Protein AF-A0A5J4QJ24-F1 (afdb_monomer_lite)

Organism: NCBI:txid433724

InterPro domains:
  IPR018247 EF-Hand 1, calcium-binding site [PS00018] (28-40)

Secondary structure (DSSP, 8-state):
----TTS--EE-TT--EE-HHHHHHHHTT-TTTEEEESSSEEEEE-TTS--EEEEEPTTS-EEEEE--EEEEESS-PPEEEEEETTEEEEEETTPEEEEEETTEEEEEEGGG--TT-EETTSPBB-

Radius of gyration: 16.29 Å; chains: 1; bounding box: 38×34×43 Å

Structure (mmCIF, N/CA/C/O backbone):
data_AF-A0A5J4QJ24-F1
#
_entry.id   AF-A0A5J4QJ24-F1
#
loop_
_atom_site.group_PDB
_atom_site.id
_atom_site.type_symbol
_atom_site.label_atom_id
_atom_site.label_alt_id
_atom_site.label_comp_id
_atom_site.label_asym_id
_atom_site.label_entity_id
_atom_site.label_seq_id
_atom_site.pdbx_PDB_ins_code
_atom_site.Cartn_x
_atom_site.Cartn_y
_atom_site.Cartn_z
_atom_site.occupancy
_atom_site.B_iso_or_equiv
_atom_site.auth_seq_id
_atom_site.auth_comp_id
_atom_site.auth_asym_id
_atom_site.auth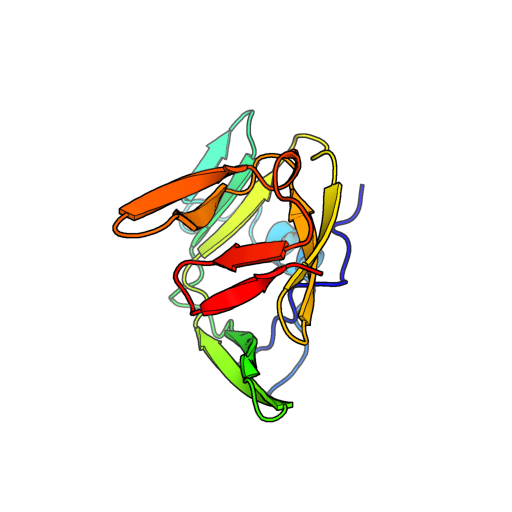_atom_id
_atom_site.pdbx_PDB_model_num
ATOM 1 N N . MET A 1 1 ? 14.678 13.971 -0.577 1.00 32.94 1 MET A N 1
ATOM 2 C CA . MET A 1 1 ? 14.289 13.495 0.770 1.00 32.94 1 MET A CA 1
ATOM 3 C C . MET A 1 1 ? 13.835 12.062 0.604 1.00 32.94 1 MET A C 1
ATOM 5 O O . MET A 1 1 ? 12.877 11.848 -0.123 1.00 32.94 1 MET A O 1
ATOM 9 N N . GLY A 1 2 ? 14.597 11.113 1.154 1.00 35.75 2 GLY A N 1
ATOM 10 C CA . GLY A 1 2 ? 14.390 9.683 0.926 1.00 35.75 2 GLY A CA 1
ATOM 11 C C . GLY A 1 2 ? 13.090 9.182 1.543 1.00 35.75 2 GLY A C 1
ATOM 12 O O . GLY A 1 2 ? 12.686 9.640 2.616 1.00 35.75 2 GLY A O 1
ATOM 13 N N . LEU A 1 3 ? 12.439 8.249 0.853 1.00 39.19 3 LEU A N 1
ATOM 14 C CA . LEU A 1 3 ? 11.372 7.443 1.431 1.00 39.19 3 LEU A CA 1
ATOM 15 C C . LEU A 1 3 ? 11.939 6.725 2.660 1.00 39.19 3 LEU A C 1
ATOM 17 O O . LEU A 1 3 ? 12.989 6.089 2.590 1.00 39.19 3 LEU A O 1
ATOM 21 N N . LEU A 1 4 ? 11.272 6.838 3.808 1.00 39.38 4 LEU A N 1
ATOM 22 C CA . LEU A 1 4 ? 11.646 6.040 4.972 1.00 39.38 4 LEU A CA 1
ATOM 23 C C . LEU A 1 4 ? 11.397 4.568 4.627 1.00 39.38 4 LEU A C 1
ATOM 25 O O . LEU A 1 4 ? 10.248 4.144 4.503 1.00 39.38 4 LEU A O 1
ATOM 29 N N . LYS A 1 5 ? 12.490 3.807 4.508 1.00 46.56 5 LYS A N 1
ATOM 30 C CA . LYS A 1 5 ? 12.569 2.366 4.205 1.00 46.56 5 LYS A CA 1
ATOM 31 C C . LYS A 1 5 ? 11.712 1.463 5.109 1.00 46.56 5 LYS A C 1
ATOM 33 O O . LYS A 1 5 ? 11.587 0.272 4.868 1.00 46.56 5 LYS A O 1
ATOM 38 N N . GLU A 1 6 ? 11.139 2.012 6.177 1.00 49.88 6 GLU A N 1
ATOM 39 C CA . GLU A 1 6 ? 10.678 1.248 7.333 1.00 49.88 6 GLU A CA 1
ATOM 40 C C . GLU A 1 6 ? 9.366 0.468 7.134 1.00 49.88 6 GLU A C 1
ATOM 42 O O . GLU A 1 6 ? 9.022 -0.303 8.021 1.00 49.88 6 GLU A O 1
ATOM 47 N N . ASN A 1 7 ? 8.619 0.620 6.026 1.00 56.34 7 ASN A N 1
ATOM 48 C CA . ASN A 1 7 ? 7.271 0.015 5.931 1.00 56.34 7 ASN A CA 1
ATOM 49 C C . ASN A 1 7 ? 6.892 -0.665 4.615 1.00 56.34 7 ASN A C 1
ATOM 51 O O . ASN A 1 7 ? 5.801 -1.233 4.540 1.00 56.34 7 ASN A O 1
ATOM 55 N N . LEU A 1 8 ? 7.747 -0.627 3.594 1.00 67.31 8 LEU A N 1
ATOM 56 C CA . LEU A 1 8 ? 7.468 -1.274 2.315 1.00 67.31 8 LEU A CA 1
ATOM 57 C C . LEU A 1 8 ? 8.684 -2.090 1.885 1.00 67.31 8 LEU A C 1
ATOM 59 O O . LEU A 1 8 ? 9.608 -1.566 1.275 1.00 67.31 8 LEU A O 1
ATOM 63 N N . PHE A 1 9 ? 8.660 -3.381 2.211 1.00 80.06 9 PHE A N 1
ATOM 64 C CA . PHE A 1 9 ? 9.612 -4.347 1.675 1.00 80.06 9 PHE A CA 1
ATOM 65 C C . PHE A 1 9 ? 9.087 -4.848 0.338 1.00 80.06 9 PHE A C 1
ATOM 67 O O . PHE A 1 9 ? 8.120 -5.616 0.302 1.00 80.06 9 PHE A O 1
ATOM 74 N N . LEU A 1 10 ? 9.701 -4.375 -0.744 1.00 88.88 10 LEU A N 1
ATOM 75 C CA . LEU A 1 10 ? 9.438 -4.864 -2.088 1.00 88.88 10 LEU A CA 1
ATOM 76 C C . LEU A 1 10 ? 10.451 -5.942 -2.442 1.00 88.88 10 LEU A C 1
ATOM 78 O O . LEU A 1 10 ? 11.642 -5.788 -2.183 1.00 88.88 10 LEU A O 1
ATOM 82 N N . ILE A 1 11 ? 9.970 -7.020 -3.045 1.00 92.31 11 ILE A N 1
ATOM 83 C CA . ILE A 1 11 ? 10.798 -8.099 -3.565 1.00 92.31 11 ILE A CA 1
ATOM 84 C C . ILE A 1 11 ? 10.398 -8.442 -4.994 1.00 92.31 11 ILE A C 1
ATOM 86 O O . ILE A 1 11 ? 9.249 -8.231 -5.400 1.00 92.31 11 ILE A O 1
ATOM 90 N N . ASN A 1 12 ? 11.334 -9.023 -5.737 1.00 93.00 12 ASN A N 1
ATOM 91 C CA . ASN A 1 12 ? 11.046 -9.643 -7.024 1.00 93.00 12 ASN A CA 1
ATOM 92 C C . ASN A 1 12 ? 10.668 -11.128 -6.899 1.00 93.00 12 ASN A C 1
ATOM 94 O O . ASN A 1 12 ? 10.630 -11.699 -5.807 1.00 93.00 12 ASN A O 1
ATOM 98 N N . SER A 1 13 ? 10.408 -11.782 -8.034 1.00 90.50 13 SER A N 1
ATOM 99 C CA . SER A 1 13 ? 10.096 -13.218 -8.104 1.00 90.50 13 SER A CA 1
ATOM 100 C C . SER A 1 13 ? 11.234 -14.135 -7.632 1.00 90.50 13 SER A C 1
ATOM 102 O O . SER A 1 13 ? 10.980 -15.292 -7.297 1.00 90.50 13 SER A O 1
ATOM 104 N N . LYS A 1 14 ? 12.472 -13.632 -7.549 1.00 92.62 14 LYS A N 1
ATOM 105 C CA . LYS A 1 14 ? 13.637 -14.336 -6.986 1.00 92.62 14 LYS A CA 1
ATOM 106 C C . LYS A 1 14 ? 13.807 -14.104 -5.480 1.00 92.62 14 LYS A C 1
ATOM 108 O O . LYS A 1 14 ? 14.689 -14.707 -4.875 1.00 92.62 14 LYS A O 1
ATOM 113 N N . GLY A 1 15 ? 12.971 -13.259 -4.873 1.00 88.69 15 GLY A N 1
ATOM 114 C CA . GLY A 1 15 ? 13.076 -12.871 -3.466 1.00 88.69 15 GLY A CA 1
ATOM 115 C C . GLY A 1 15 ? 14.148 -11.816 -3.186 1.00 88.69 15 GLY A C 1
ATOM 116 O O . GLY A 1 15 ? 14.487 -11.602 -2.026 1.00 88.69 15 GLY A O 1
ATOM 117 N N . GLU A 1 16 ? 14.688 -11.168 -4.219 1.00 92.12 16 GLU A N 1
ATOM 118 C CA . GLU A 1 16 ? 15.660 -10.083 -4.071 1.00 92.12 16 GLU A CA 1
ATOM 119 C C . GLU A 1 16 ? 14.924 -8.781 -3.730 1.00 92.12 16 GLU A C 1
ATOM 121 O O . GLU A 1 16 ? 13.870 -8.502 -4.307 1.00 92.12 16 GLU A O 1
ATOM 126 N N . GLU A 1 17 ? 15.473 -7.999 -2.797 1.00 90.69 17 GLU A N 1
ATOM 127 C CA . GLU A 1 17 ? 14.922 -6.699 -2.397 1.00 90.69 17 GLU A CA 1
ATOM 128 C C . GLU A 1 17 ? 14.971 -5.710 -3.569 1.00 90.69 17 GLU A C 1
ATOM 130 O O . GLU A 1 17 ? 15.973 -5.614 -4.280 1.00 90.69 17 GLU A O 1
ATOM 135 N N . ILE A 1 18 ? 13.878 -4.972 -3.760 1.00 89.81 18 ILE A N 1
ATOM 136 C CA . ILE A 1 18 ? 13.783 -3.878 -4.723 1.00 89.81 18 ILE A CA 1
ATOM 137 C C . ILE A 1 18 ? 13.742 -2.564 -3.952 1.00 89.81 18 ILE A C 1
ATOM 139 O O . ILE A 1 18 ? 12.808 -2.300 -3.191 1.00 89.81 18 ILE A O 1
ATOM 143 N N . GLU A 1 19 ? 14.727 -1.709 -4.207 1.00 87.19 19 GLU A N 1
ATOM 144 C CA . GLU A 1 19 ? 14.722 -0.340 -3.711 1.00 87.19 19 GLU A CA 1
ATOM 145 C C . GLU A 1 19 ? 13.681 0.491 -4.459 1.00 87.19 19 GLU A C 1
ATOM 147 O O . GLU A 1 19 ? 13.653 0.554 -5.691 1.00 87.19 19 GLU A O 1
ATOM 152 N N . VAL A 1 20 ? 12.816 1.169 -3.704 1.00 84.19 20 VAL A N 1
ATOM 153 C CA . VAL A 1 20 ? 11.755 1.998 -4.288 1.00 84.19 20 VAL A CA 1
ATOM 154 C C . VAL A 1 20 ? 12.352 3.148 -5.100 1.00 84.19 20 VAL A C 1
ATOM 156 O O . VAL A 1 20 ? 11.828 3.481 -6.159 1.00 84.19 20 VAL A O 1
ATOM 159 N N . ASP A 1 21 ? 13.440 3.756 -4.622 1.00 83.75 21 ASP A N 1
ATOM 160 C CA . ASP A 1 21 ? 14.126 4.841 -5.330 1.00 83.75 21 ASP A CA 1
ATOM 161 C C . ASP A 1 21 ? 14.638 4.392 -6.702 1.00 83.75 21 ASP A C 1
ATOM 163 O O . ASP A 1 21 ? 14.380 5.076 -7.694 1.00 83.75 21 ASP A O 1
ATOM 167 N N . ASP A 1 22 ? 15.251 3.213 -6.778 1.00 86.94 22 ASP A N 1
ATOM 168 C CA . ASP A 1 22 ? 15.759 2.653 -8.031 1.00 86.94 22 ASP A CA 1
ATOM 169 C C . ASP A 1 22 ? 14.627 2.329 -9.007 1.00 86.94 22 ASP A C 1
ATOM 171 O O . ASP A 1 22 ? 14.759 2.568 -10.209 1.00 86.94 22 ASP A O 1
ATOM 175 N N . LEU A 1 23 ? 13.488 1.852 -8.497 1.00 87.81 23 LEU A N 1
ATOM 176 C CA . LEU A 1 23 ? 12.307 1.580 -9.311 1.00 87.81 23 LEU A CA 1
ATOM 177 C C . LEU A 1 23 ? 11.782 2.856 -9.986 1.00 87.81 23 LEU A C 1
ATOM 179 O O . LEU A 1 23 ? 11.551 2.851 -11.191 1.00 87.81 23 LEU A O 1
ATOM 183 N N . PHE A 1 24 ? 11.622 3.952 -9.237 1.00 86.94 24 PHE A N 1
ATOM 184 C CA . PHE A 1 24 ? 11.161 5.218 -9.820 1.00 86.94 24 PHE A CA 1
ATOM 185 C C .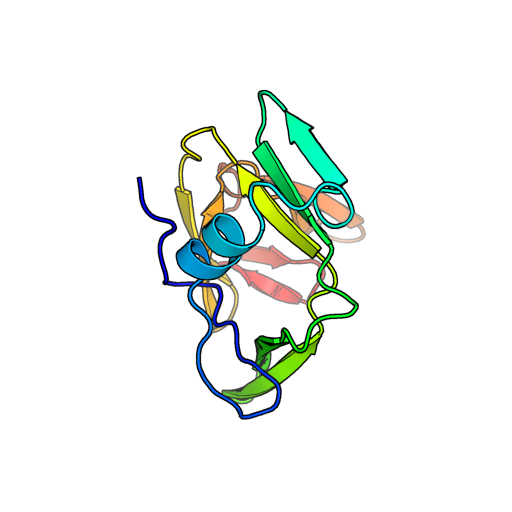 PHE A 1 24 ? 12.173 5.792 -10.812 1.00 86.94 24 PHE A C 1
ATOM 187 O O . PHE A 1 24 ? 11.777 6.220 -11.889 1.00 86.94 24 PHE A O 1
ATOM 194 N N . ASN A 1 25 ? 13.467 5.740 -10.492 1.00 87.38 25 ASN A N 1
ATOM 195 C CA . ASN A 1 25 ? 14.512 6.243 -11.384 1.00 87.38 25 ASN A CA 1
ATOM 196 C C . ASN A 1 25 ? 14.609 5.437 -12.692 1.00 87.38 25 ASN A C 1
ATOM 198 O O . ASN A 1 25 ? 14.940 5.996 -13.731 1.00 87.38 25 ASN A O 1
ATOM 202 N N . SER A 1 26 ? 14.312 4.135 -12.655 1.00 87.31 26 SER A N 1
ATOM 203 C CA . SER A 1 26 ? 14.368 3.260 -13.837 1.00 87.31 26 SER A CA 1
ATOM 204 C C . SER A 1 26 ? 13.228 3.499 -14.831 1.00 87.31 26 SER A C 1
ATOM 206 O O . SER A 1 26 ? 13.347 3.106 -15.989 1.00 87.31 26 SER A O 1
ATOM 208 N N . PHE A 1 27 ? 12.128 4.116 -14.388 1.00 85.00 27 PHE A N 1
ATOM 209 C CA . PHE A 1 27 ? 10.904 4.288 -15.177 1.00 85.00 27 PHE A CA 1
ATOM 210 C C . PHE A 1 27 ? 10.435 5.746 -15.284 1.00 85.00 27 PHE A C 1
ATOM 212 O O . PHE A 1 27 ? 9.315 5.981 -15.730 1.00 85.00 27 PHE A O 1
ATOM 219 N N . ASP A 1 28 ? 11.259 6.721 -14.888 1.00 72.88 28 ASP A N 1
ATOM 220 C CA . ASP A 1 28 ? 10.874 8.145 -14.862 1.00 72.88 28 ASP A CA 1
ATOM 221 C C . ASP A 1 28 ? 10.471 8.670 -16.258 1.00 72.88 28 ASP A C 1
ATOM 223 O O . ASP A 1 28 ? 9.545 9.469 -16.384 1.00 72.88 28 ASP A O 1
ATOM 227 N N . ASP A 1 29 ? 11.092 8.126 -17.313 1.00 77.56 29 ASP A N 1
ATOM 228 C CA . ASP A 1 29 ? 10.838 8.479 -18.717 1.00 77.56 29 ASP A CA 1
ATOM 229 C C . ASP A 1 29 ? 9.975 7.444 -19.482 1.00 77.56 29 ASP A C 1
ATOM 231 O O . ASP A 1 29 ? 9.773 7.571 -20.692 1.00 77.56 29 ASP A O 1
ATOM 235 N N . ASP A 1 30 ? 9.460 6.400 -18.816 1.00 86.62 30 ASP A N 1
ATOM 236 C CA . ASP A 1 30 ? 8.647 5.348 -19.452 1.00 86.62 30 ASP A CA 1
ATOM 237 C C . ASP A 1 30 ? 7.172 5.782 -19.538 1.00 86.62 30 ASP A C 1
ATOM 239 O O . ASP A 1 30 ? 6.371 5.541 -18.629 1.00 86.62 30 ASP A O 1
ATOM 243 N N . SER A 1 31 ? 6.799 6.432 -20.647 1.00 82.00 31 SER A N 1
ATOM 244 C CA . SER A 1 31 ? 5.445 6.970 -20.853 1.00 82.00 31 SER A CA 1
ATOM 245 C C . SER A 1 31 ? 4.338 5.919 -20.799 1.00 82.00 31 SER A C 1
ATOM 247 O O . SER A 1 31 ? 3.204 6.258 -20.470 1.00 82.00 31 SER A O 1
ATOM 249 N N . ASP A 1 32 ? 4.647 4.659 -21.110 1.00 86.81 32 ASP A N 1
ATOM 250 C CA . ASP A 1 32 ? 3.662 3.574 -21.090 1.00 86.81 32 ASP A CA 1
ATOM 251 C C . ASP A 1 32 ? 3.398 3.080 -19.660 1.00 86.81 32 ASP A C 1
ATOM 253 O O . ASP A 1 32 ? 2.365 2.465 -19.380 1.00 86.81 32 ASP A O 1
ATOM 257 N N . ARG A 1 33 ? 4.318 3.367 -18.734 1.00 90.38 33 ARG A N 1
ATOM 258 C CA . ARG A 1 33 ? 4.252 2.939 -17.333 1.00 90.38 33 ARG A CA 1
ATOM 259 C C . ARG A 1 33 ? 3.810 4.039 -16.387 1.00 90.38 33 ARG A C 1
ATOM 261 O O . ARG A 1 33 ? 3.198 3.752 -15.353 1.00 90.38 33 ARG A O 1
ATOM 268 N N . VAL A 1 34 ? 4.124 5.285 -16.715 1.00 91.88 34 VAL A N 1
ATOM 269 C CA . VAL A 1 34 ? 3.725 6.453 -15.935 1.00 91.88 34 VAL A CA 1
ATOM 270 C C . VAL A 1 34 ? 2.227 6.690 -16.123 1.00 91.88 34 VAL A C 1
ATOM 272 O O . VAL A 1 34 ? 1.776 7.253 -17.115 1.00 91.88 34 VAL A O 1
ATOM 275 N N . LEU A 1 35 ? 1.438 6.278 -15.130 1.00 90.56 35 LEU A N 1
ATOM 276 C CA . LEU A 1 35 ? -0.010 6.503 -15.108 1.00 90.56 35 LEU A CA 1
ATOM 277 C C . LEU A 1 35 ? -0.353 7.963 -14.803 1.00 90.56 35 LEU A C 1
ATOM 279 O O . LEU A 1 35 ? -1.368 8.477 -15.270 1.00 90.56 35 LEU A O 1
ATOM 283 N N . ALA A 1 36 ? 0.474 8.615 -13.986 1.00 88.44 36 ALA A N 1
ATOM 284 C CA . ALA A 1 36 ? 0.360 10.028 -13.659 1.00 88.44 36 ALA A CA 1
ATOM 285 C C . ALA A 1 36 ? 1.729 10.588 -13.266 1.00 88.44 36 ALA A C 1
ATOM 287 O O . ALA A 1 36 ? 2.485 9.933 -12.549 1.00 88.44 36 ALA A O 1
ATOM 288 N N . ASN A 1 37 ? 2.025 11.807 -13.708 1.00 89.12 37 ASN A N 1
ATOM 289 C CA . ASN A 1 37 ? 3.196 12.578 -13.302 1.00 89.12 37 ASN A CA 1
ATOM 290 C C . ASN A 1 37 ? 2.805 14.062 -13.282 1.00 89.12 37 ASN A C 1
ATOM 292 O O . ASN A 1 37 ? 2.803 14.728 -14.315 1.00 89.12 37 ASN A O 1
ATOM 296 N N . ASP A 1 38 ? 2.414 14.558 -12.112 1.00 85.31 38 ASP A N 1
ATOM 297 C CA . ASP A 1 38 ? 1.844 15.894 -11.922 1.00 85.31 38 ASP A CA 1
ATOM 298 C C . ASP A 1 38 ? 2.414 16.582 -10.675 1.00 85.31 38 ASP A C 1
ATOM 300 O O . ASP A 1 38 ? 3.220 16.018 -9.939 1.00 85.31 38 ASP A O 1
ATOM 304 N N . GLU A 1 39 ? 2.008 17.816 -10.397 1.00 80.31 39 GLU A N 1
ATOM 305 C CA . GLU A 1 39 ? 2.508 18.579 -9.244 1.00 80.31 39 GLU A CA 1
ATOM 306 C C . GLU A 1 39 ? 2.353 17.849 -7.893 1.00 80.31 39 GLU A C 1
ATOM 308 O O . GLU A 1 39 ? 3.085 18.152 -6.949 1.00 80.31 39 GLU A O 1
ATOM 313 N N . ILE A 1 40 ? 1.453 16.861 -7.801 1.00 78.62 40 ILE A N 1
ATOM 314 C CA . ILE A 1 40 ? 1.222 16.051 -6.606 1.00 78.62 40 ILE A CA 1
ATOM 315 C C . ILE A 1 40 ? 2.241 14.920 -6.489 1.00 78.62 40 ILE A C 1
ATOM 317 O O . ILE A 1 40 ? 2.774 14.671 -5.401 1.00 78.62 40 ILE A O 1
ATOM 321 N N . GLY A 1 41 ? 2.530 14.219 -7.580 1.00 85.00 41 GLY A N 1
ATOM 322 C CA . GLY A 1 41 ? 3.397 13.053 -7.527 1.00 85.00 41 GLY A CA 1
ATOM 323 C C . GLY A 1 41 ? 3.524 12.282 -8.829 1.00 85.00 41 GLY A C 1
ATOM 324 O O . GLY A 1 41 ? 3.118 12.724 -9.899 1.00 85.00 41 GLY A O 1
ATOM 325 N N . VAL A 1 42 ? 4.119 11.099 -8.702 1.00 87.56 42 VAL A N 1
ATOM 326 C CA . VAL A 1 42 ? 4.290 10.136 -9.792 1.00 87.56 42 VAL A CA 1
ATOM 327 C C . VAL A 1 42 ? 3.626 8.822 -9.401 1.00 87.56 42 VAL A C 1
ATOM 329 O O . VAL A 1 42 ? 3.822 8.336 -8.283 1.00 87.56 42 VAL A O 1
ATOM 332 N N . ILE A 1 43 ? 2.849 8.243 -10.313 1.00 90.12 43 ILE A N 1
ATOM 333 C CA . ILE A 1 43 ? 2.219 6.928 -10.178 1.00 90.12 43 ILE A CA 1
ATOM 334 C C . ILE A 1 43 ? 2.712 6.043 -11.319 1.00 90.12 43 ILE A C 1
ATOM 336 O O . ILE A 1 43 ? 2.540 6.384 -12.488 1.00 90.12 43 ILE A O 1
ATOM 340 N N . LEU A 1 44 ? 3.285 4.893 -10.972 1.00 91.62 44 LEU A N 1
ATOM 341 C CA . LEU A 1 44 ? 3.771 3.895 -11.919 1.00 91.62 44 LEU A CA 1
ATOM 342 C C . LEU A 1 44 ? 2.873 2.657 -11.904 1.00 91.62 44 LEU A C 1
ATOM 344 O O . LEU A 1 44 ? 2.509 2.155 -10.836 1.00 91.62 44 LEU A O 1
ATOM 348 N N . TYR A 1 45 ? 2.560 2.143 -13.089 1.00 92.62 45 TYR A N 1
ATOM 349 C CA . TYR A 1 45 ? 1.958 0.829 -13.289 1.00 92.62 45 TYR A CA 1
ATOM 350 C C . TYR A 1 45 ? 3.012 -0.274 -13.135 1.00 92.62 45 TYR A C 1
ATOM 352 O O . TYR A 1 45 ? 4.085 -0.208 -13.729 1.00 92.62 45 TYR A O 1
ATOM 360 N N . THR A 1 46 ? 2.720 -1.303 -12.340 1.00 92.88 46 THR A N 1
ATOM 361 C CA . THR A 1 46 ? 3.683 -2.383 -12.047 1.00 92.88 46 THR A CA 1
ATOM 362 C C . THR A 1 46 ? 3.072 -3.779 -12.129 1.00 92.88 46 THR A C 1
ATOM 364 O O . THR A 1 46 ? 3.705 -4.749 -11.719 1.00 92.88 46 THR A O 1
ATOM 367 N N . ALA A 1 47 ? 1.837 -3.922 -12.617 1.00 91.38 47 ALA A N 1
ATOM 368 C CA . ALA A 1 47 ? 1.154 -5.217 -12.580 1.00 91.38 47 ALA A CA 1
ATOM 369 C C . ALA A 1 47 ? 1.798 -6.265 -13.511 1.00 91.38 47 ALA A C 1
ATOM 371 O O . ALA A 1 47 ? 1.758 -7.462 -13.217 1.00 91.38 47 ALA A O 1
ATOM 372 N N . ASP A 1 48 ? 2.430 -5.819 -14.596 1.00 92.31 48 ASP A N 1
ATOM 373 C CA . ASP A 1 48 ? 3.225 -6.625 -15.529 1.00 92.31 48 ASP A CA 1
ATOM 374 C C . ASP A 1 48 ? 4.634 -6.959 -15.003 1.00 92.31 48 ASP A C 1
ATOM 376 O O . ASP A 1 48 ? 5.270 -7.877 -15.512 1.00 92.31 48 ASP A O 1
ATOM 380 N N . LEU A 1 49 ? 5.108 -6.267 -13.962 1.00 91.19 49 LEU A N 1
ATOM 381 C CA . LEU A 1 49 ? 6.431 -6.471 -13.369 1.00 91.19 49 LEU A CA 1
ATOM 382 C C . LEU A 1 49 ? 6.394 -7.490 -12.236 1.00 91.19 49 LEU A C 1
ATOM 384 O O . LEU A 1 49 ? 5.442 -7.535 -11.461 1.00 91.19 49 LEU A O 1
ATOM 388 N N . ASP A 1 50 ? 7.463 -8.258 -12.053 1.00 93.19 50 ASP A N 1
ATOM 389 C CA . ASP A 1 50 ? 7.639 -9.125 -10.884 1.00 93.19 50 ASP A CA 1
ATOM 390 C C . ASP A 1 50 ? 7.943 -8.293 -9.630 1.00 93.19 50 ASP A C 1
ATOM 392 O O . ASP A 1 50 ? 9.077 -8.243 -9.167 1.00 93.19 50 ASP A O 1
ATOM 396 N N . LEU A 1 51 ? 6.920 -7.622 -9.096 1.00 93.19 51 LEU A N 1
ATOM 397 C CA . LEU A 1 51 ? 6.995 -6.765 -7.918 1.00 93.19 51 LEU A CA 1
ATOM 398 C C . LEU A 1 51 ? 5.976 -7.207 -6.864 1.00 93.19 51 LEU A C 1
ATOM 400 O O . LEU A 1 51 ? 4.764 -7.223 -7.107 1.00 93.19 51 LEU A O 1
ATOM 404 N N . PHE A 1 52 ? 6.464 -7.537 -5.672 1.00 93.25 52 PHE A N 1
ATOM 405 C CA . PHE A 1 52 ? 5.645 -8.009 -4.560 1.00 93.25 52 PHE A CA 1
ATOM 406 C C . PHE A 1 52 ? 5.993 -7.259 -3.278 1.00 93.25 52 PHE A C 1
ATOM 408 O O . PHE A 1 52 ? 7.163 -7.074 -2.973 1.00 93.25 52 PHE A O 1
ATOM 415 N N . SER A 1 53 ? 4.990 -6.870 -2.497 1.00 90.62 53 SER A N 1
ATOM 416 C CA . SER A 1 53 ? 5.173 -6.374 -1.135 1.00 90.62 53 SER A CA 1
ATOM 417 C C . SER A 1 53 ? 5.072 -7.527 -0.144 1.00 90.62 53 SER A C 1
ATOM 419 O O . SER A 1 53 ? 4.219 -8.402 -0.305 1.00 90.62 53 SER A O 1
ATOM 421 N N . LEU A 1 54 ? 5.889 -7.522 0.904 1.00 86.62 54 LEU A N 1
ATOM 422 C CA . LEU A 1 54 ? 5.776 -8.496 1.989 1.00 86.62 54 LEU A CA 1
ATOM 423 C C . LEU A 1 54 ? 4.842 -7.991 3.091 1.00 86.62 54 LEU A C 1
ATOM 425 O O . LEU A 1 54 ? 5.147 -7.018 3.779 1.00 86.62 54 LEU A O 1
ATOM 429 N N . ASP A 1 55 ? 3.730 -8.697 3.292 1.00 80.44 55 ASP A N 1
ATOM 430 C CA . ASP A 1 55 ? 2.819 -8.464 4.411 1.00 80.44 55 ASP A CA 1
ATOM 431 C C . ASP A 1 55 ? 3.114 -9.447 5.553 1.00 80.44 55 ASP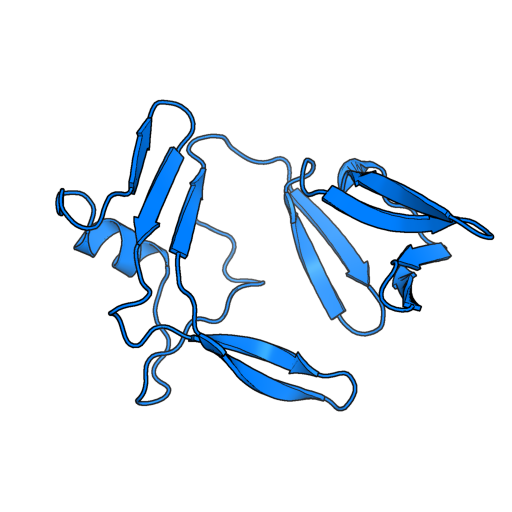 A C 1
ATOM 433 O O . ASP A 1 55 ? 3.226 -10.659 5.350 1.00 80.44 55 ASP A O 1
ATOM 437 N N . VAL A 1 56 ? 3.217 -8.922 6.777 1.00 74.38 56 VAL A N 1
ATOM 438 C CA . VAL A 1 56 ? 3.335 -9.730 7.999 1.00 74.38 56 VAL A CA 1
ATOM 439 C C . VAL A 1 56 ? 1.934 -10.112 8.462 1.00 74.38 56 VAL A C 1
ATOM 441 O O . VAL A 1 56 ? 1.109 -9.253 8.769 1.00 74.38 56 VAL A O 1
ATOM 444 N N . THR A 1 57 ? 1.662 -11.407 8.529 1.00 76.31 57 THR A N 1
ATOM 445 C CA . THR A 1 57 ? 0.411 -11.941 9.081 1.00 76.31 57 THR A CA 1
ATOM 446 C C . THR A 1 57 ? 0.412 -11.937 10.611 1.00 76.31 57 THR A C 1
ATOM 448 O O . THR A 1 57 ? 1.457 -11.842 11.253 1.00 76.31 57 THR A O 1
ATOM 451 N N . SER A 1 58 ? -0.762 -12.118 11.221 1.00 70.44 58 SER A N 1
ATOM 452 C CA . SER A 1 58 ? -0.940 -12.147 12.682 1.00 70.44 58 SER A CA 1
ATOM 453 C C . SER A 1 58 ? -0.140 -13.239 13.408 1.00 70.44 58 SER A C 1
ATOM 455 O O . SER A 1 58 ? 0.082 -13.129 14.610 1.00 70.44 58 SER A O 1
ATOM 457 N N . ASN A 1 59 ? 0.319 -14.276 12.700 1.00 76.44 59 ASN A N 1
ATOM 458 C CA . ASN A 1 59 ? 1.184 -15.330 13.243 1.00 76.44 59 ASN A CA 1
ATOM 459 C C . ASN A 1 59 ? 2.676 -15.140 12.898 1.00 76.44 59 ASN A C 1
ATOM 461 O O . ASN A 1 59 ? 3.468 -16.060 13.091 1.00 76.44 59 ASN A O 1
ATOM 465 N N . GLY A 1 60 ? 3.057 -13.973 12.371 1.00 73.38 60 GLY A N 1
ATOM 466 C CA . GLY A 1 60 ? 4.439 -13.625 12.039 1.00 73.38 60 GLY A CA 1
ATOM 467 C C . GLY A 1 60 ? 4.946 -14.178 10.705 1.00 73.38 60 GLY A C 1
ATOM 468 O O . GLY A 1 60 ? 6.118 -13.988 10.386 1.00 73.38 60 GLY A O 1
ATOM 469 N N . ARG A 1 61 ? 4.111 -14.850 9.899 1.00 80.44 61 ARG A N 1
ATOM 470 C CA . ARG A 1 61 ? 4.511 -15.288 8.550 1.00 80.44 61 ARG A CA 1
ATOM 471 C C . ARG A 1 61 ? 4.496 -14.120 7.572 1.00 80.44 61 ARG A C 1
ATOM 473 O O . ARG A 1 61 ? 3.556 -13.325 7.589 1.00 80.44 61 ARG A O 1
ATOM 480 N N . LEU A 1 62 ? 5.491 -14.084 6.691 1.00 81.75 62 LEU A N 1
ATOM 481 C CA . LEU A 1 62 ? 5.563 -13.158 5.564 1.00 81.75 62 LEU A CA 1
ATOM 482 C C . LEU A 1 62 ? 4.837 -13.758 4.360 1.00 81.75 62 LEU A C 1
ATOM 484 O O . LEU A 1 62 ? 5.119 -14.894 3.975 1.00 81.75 62 LEU A O 1
ATOM 488 N N . ILE A 1 63 ? 3.911 -13.005 3.773 1.00 87.00 63 ILE A N 1
ATOM 489 C CA . ILE A 1 63 ? 3.207 -13.398 2.551 1.00 87.00 63 ILE A CA 1
ATOM 490 C C . ILE A 1 63 ? 3.494 -12.358 1.463 1.00 87.00 63 ILE A C 1
ATOM 492 O O . ILE A 1 63 ? 3.235 -11.172 1.686 1.00 87.00 63 ILE A O 1
ATOM 496 N N . PRO A 1 64 ? 4.007 -12.773 0.290 1.00 89.94 64 PRO A N 1
ATOM 497 C CA . PRO A 1 64 ? 4.165 -11.874 -0.841 1.00 89.94 64 PRO A CA 1
ATOM 498 C C . PRO A 1 64 ? 2.802 -11.530 -1.439 1.00 89.94 64 PRO A C 1
ATOM 500 O O . PRO A 1 64 ? 1.972 -12.401 -1.708 1.00 89.94 64 PRO A O 1
ATOM 503 N N . LYS A 1 65 ? 2.588 -10.243 -1.688 1.00 91.00 65 LYS A N 1
ATOM 504 C CA . LYS A 1 65 ? 1.386 -9.698 -2.312 1.00 91.00 65 LYS A CA 1
ATOM 505 C C . LYS A 1 65 ? 1.776 -8.907 -3.550 1.00 91.00 65 LYS A C 1
ATOM 507 O O . LYS A 1 65 ? 2.616 -8.018 -3.475 1.00 91.00 65 LYS A O 1
ATOM 512 N N . LYS A 1 66 ? 1.168 -9.230 -4.694 1.00 94.12 66 LYS A N 1
ATOM 513 C CA . LYS A 1 66 ? 1.451 -8.555 -5.967 1.00 94.12 66 LYS A CA 1
ATOM 514 C C . LYS A 1 66 ? 1.147 -7.057 -5.863 1.00 94.12 66 LYS A C 1
ATOM 516 O O . LYS A 1 66 ? 0.064 -6.674 -5.414 1.00 94.12 66 LYS A O 1
ATOM 521 N N . VAL A 1 67 ? 2.091 -6.231 -6.306 1.00 91.81 67 VAL A N 1
ATOM 522 C CA . VAL A 1 67 ? 1.942 -4.774 -6.374 1.00 91.81 67 VAL A CA 1
ATOM 523 C C . VAL A 1 67 ? 1.575 -4.396 -7.801 1.00 91.81 67 VAL A C 1
ATOM 525 O O . VAL A 1 67 ? 2.363 -4.579 -8.723 1.00 91.81 67 VAL A O 1
ATOM 528 N N . ASN A 1 68 ? 0.364 -3.872 -7.986 1.00 92.88 68 ASN A N 1
ATOM 529 C CA . ASN A 1 68 ? -0.129 -3.480 -9.312 1.00 92.88 68 ASN A CA 1
ATOM 530 C C . ASN A 1 68 ? 0.223 -2.033 -9.676 1.00 92.88 68 ASN A C 1
ATOM 532 O O . ASN A 1 68 ? 0.231 -1.681 -10.853 1.00 92.88 68 ASN A O 1
ATOM 536 N N . GLN A 1 69 ? 0.481 -1.203 -8.666 1.00 91.38 69 GLN A N 1
ATOM 537 C CA . GLN A 1 69 ? 0.865 0.190 -8.829 1.00 91.38 69 GLN A CA 1
ATOM 538 C C . GLN A 1 69 ? 1.687 0.658 -7.632 1.00 91.38 69 GLN A C 1
ATOM 540 O O . GLN A 1 69 ? 1.486 0.185 -6.508 1.00 91.38 69 GLN A O 1
ATOM 545 N N . ILE A 1 70 ? 2.544 1.645 -7.859 1.00 89.31 70 ILE A N 1
ATOM 546 C CA . ILE A 1 70 ? 3.286 2.334 -6.806 1.00 89.31 70 ILE A CA 1
ATOM 547 C C . ILE A 1 70 ? 3.233 3.841 -7.036 1.00 89.31 70 ILE A C 1
ATOM 549 O O . ILE A 1 70 ? 3.237 4.309 -8.171 1.00 89.31 70 ILE A O 1
ATOM 553 N N . SER A 1 71 ? 3.165 4.610 -5.953 1.00 85.88 71 SER A N 1
ATOM 554 C CA . SER A 1 71 ? 3.058 6.067 -6.012 1.00 85.88 71 SER A CA 1
ATOM 555 C C . SER A 1 71 ? 4.089 6.741 -5.121 1.00 85.88 71 SER A C 1
ATOM 557 O O . SER A 1 71 ? 4.303 6.315 -3.983 1.00 85.88 71 SER A O 1
ATOM 559 N N . ARG A 1 72 ? 4.664 7.837 -5.608 1.00 82.88 72 ARG A N 1
ATOM 560 C CA . ARG A 1 72 ? 5.549 8.730 -4.860 1.00 82.88 72 ARG A CA 1
ATOM 561 C C . ARG A 1 72 ? 4.953 10.131 -4.845 1.00 82.88 72 ARG A C 1
ATOM 563 O O . ARG A 1 72 ? 4.718 10.710 -5.899 1.00 82.88 72 ARG A O 1
ATOM 570 N N . SER A 1 73 ? 4.757 10.682 -3.650 1.00 78.38 73 SER A N 1
ATOM 571 C CA . SER A 1 73 ? 4.348 12.080 -3.479 1.00 78.38 73 SER A CA 1
ATOM 572 C C . SER A 1 73 ? 5.550 13.019 -3.599 1.00 78.38 73 SER A C 1
ATOM 574 O O . SER A 1 73 ? 6.634 12.706 -3.102 1.00 78.38 73 SER A O 1
ATOM 576 N N . ARG A 1 74 ? 5.351 14.177 -4.235 1.00 77.75 74 ARG A N 1
ATOM 577 C CA . ARG A 1 74 ? 6.316 15.290 -4.270 1.00 77.75 74 ARG A CA 1
ATOM 578 C C . ARG A 1 74 ? 6.264 16.141 -3.002 1.00 77.75 74 ARG A C 1
ATOM 580 O O . ARG A 1 74 ? 7.231 16.836 -2.693 1.00 77.75 74 ARG A O 1
ATOM 587 N N . PHE A 1 75 ? 5.174 16.066 -2.239 1.00 70.50 75 PHE A N 1
ATOM 588 C CA . PHE A 1 75 ? 5.042 16.779 -0.973 1.00 70.50 75 PHE A CA 1
ATOM 589 C C . PHE A 1 75 ? 5.703 16.012 0.170 1.00 70.50 75 PHE A C 1
ATOM 591 O O . PHE 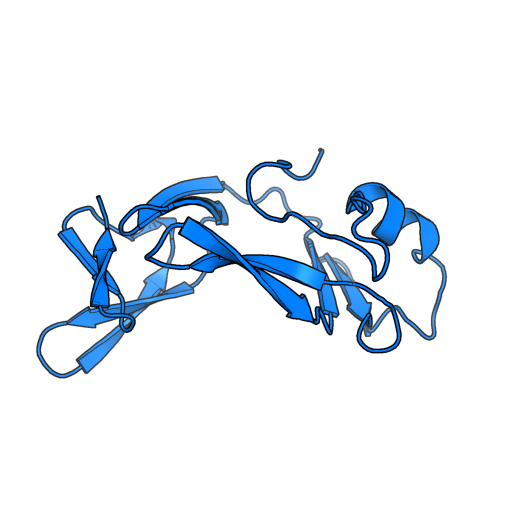A 1 75 ? 5.543 14.798 0.307 1.00 70.50 75 PHE A O 1
ATOM 598 N N . GLY A 1 76 ? 6.394 16.740 1.050 1.00 62.12 76 GLY A N 1
ATOM 599 C CA . GLY A 1 76 ? 6.819 16.200 2.336 1.00 62.12 76 GLY A CA 1
ATOM 600 C C . GLY A 1 76 ? 5.588 15.846 3.167 1.00 62.12 76 GLY A C 1
ATOM 601 O O . GLY A 1 76 ? 4.928 16.730 3.709 1.00 62.12 76 GLY A O 1
ATOM 602 N N . ALA A 1 77 ? 5.254 14.562 3.253 1.00 64.94 77 ALA A N 1
ATOM 603 C CA . ALA A 1 77 ? 4.190 14.113 4.133 1.00 64.94 77 ALA A CA 1
ATOM 604 C C . ALA A 1 77 ? 4.650 14.277 5.588 1.00 64.94 77 ALA A C 1
ATOM 606 O O . ALA A 1 77 ? 5.697 13.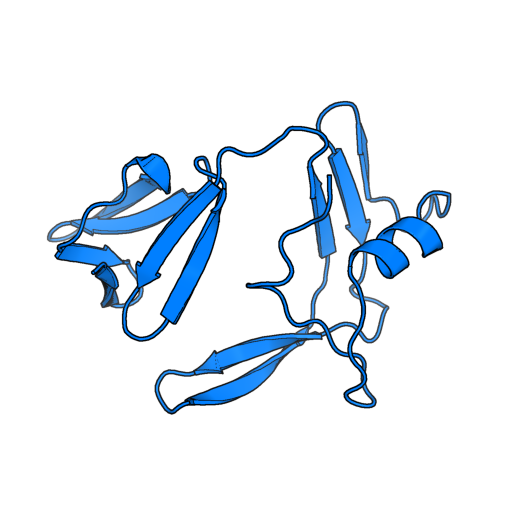758 5.976 1.00 64.94 77 ALA A O 1
ATOM 607 N N . SER A 1 78 ? 3.866 14.984 6.408 1.00 74.00 78 SER A N 1
ATOM 608 C CA . SER A 1 78 ? 3.998 14.848 7.861 1.00 74.00 78 SER A CA 1
ATOM 609 C C . SER A 1 78 ? 3.749 13.380 8.192 1.00 74.00 78 SER A C 1
ATOM 611 O O . SER A 1 78 ? 2.717 12.838 7.803 1.00 74.00 78 SER A O 1
ATOM 613 N N . MET A 1 79 ? 4.713 12.718 8.823 1.00 79.06 79 MET A N 1
ATOM 614 C CA . MET A 1 79 ? 4.637 11.287 9.101 1.00 79.06 79 MET A CA 1
ATOM 615 C C . MET A 1 79 ? 4.142 11.056 10.526 1.00 79.06 79 MET A C 1
ATOM 617 O O . MET A 1 79 ? 4.556 11.745 11.458 1.00 79.06 79 MET A O 1
ATOM 621 N N . VAL A 1 80 ? 3.287 10.052 10.703 1.00 85.06 80 VAL A N 1
ATOM 622 C CA . VAL A 1 80 ? 2.789 9.600 12.005 1.00 85.06 80 VAL A CA 1
ATOM 623 C C . VAL A 1 80 ? 3.140 8.128 12.165 1.00 85.06 80 VAL A C 1
ATOM 625 O O . VAL A 1 80 ? 2.821 7.307 11.305 1.00 85.06 80 VAL A O 1
ATOM 628 N N . ARG A 1 81 ? 3.808 7.786 13.267 1.00 86.75 81 ARG A N 1
ATOM 629 C CA . ARG A 1 81 ? 4.122 6.401 13.622 1.00 86.75 81 ARG A CA 1
ATOM 630 C C . ARG A 1 81 ? 3.006 5.852 14.502 1.00 86.75 81 ARG A C 1
ATOM 632 O O . ARG A 1 81 ? 2.721 6.429 15.546 1.00 86.75 81 ARG A O 1
ATOM 639 N N . LEU A 1 82 ? 2.385 4.758 14.074 1.00 89.88 82 LEU A N 1
ATOM 640 C CA . LEU A 1 82 ? 1.268 4.115 14.764 1.00 89.88 82 LEU A CA 1
ATOM 641 C C . LEU A 1 82 ? 1.613 2.658 15.076 1.00 89.88 82 LEU A C 1
ATOM 643 O O . LEU A 1 82 ? 2.181 1.957 14.233 1.00 89.88 82 LEU A O 1
ATOM 647 N N . GLN A 1 83 ? 1.234 2.197 16.267 1.00 90.19 83 GLN A N 1
ATOM 648 C CA . GLN A 1 83 ? 1.192 0.778 16.594 1.00 90.19 83 GLN A CA 1
ATOM 649 C C . GLN A 1 83 ? -0.247 0.278 16.441 1.00 90.19 83 GLN A C 1
ATOM 651 O O . GLN A 1 83 ? -1.159 0.745 17.117 1.00 90.19 83 GLN A O 1
ATOM 656 N N . ILE A 1 84 ? -0.457 -0.676 15.542 1.00 90.44 84 ILE A N 1
ATOM 657 C CA . ILE A 1 84 ? -1.756 -1.283 15.251 1.00 90.44 84 ILE A CA 1
ATOM 658 C C . ILE A 1 84 ? -1.598 -2.786 15.457 1.00 90.44 84 ILE A C 1
ATOM 660 O O . ILE A 1 84 ? -0.820 -3.442 14.763 1.00 90.44 84 ILE A O 1
ATOM 664 N N . GLY A 1 85 ? -2.284 -3.330 16.460 1.00 87.81 85 GLY A N 1
ATOM 665 C CA . GLY A 1 85 ? -2.063 -4.695 16.917 1.00 87.81 85 GLY A CA 1
ATOM 666 C C . GLY A 1 85 ? -0.593 -4.918 17.287 1.00 87.81 85 GLY A C 1
ATOM 667 O O . GLY A 1 85 ? -0.029 -4.211 18.125 1.00 87.81 85 GLY A O 1
ATOM 668 N N . GLY A 1 86 ? 0.028 -5.904 16.637 1.00 82.00 86 GLY A N 1
ATOM 669 C CA . GLY A 1 86 ? 1.457 -6.205 16.773 1.00 82.00 86 GLY A CA 1
ATOM 670 C C . GLY A 1 86 ? 2.368 -5.473 15.780 1.00 82.00 86 GLY A C 1
ATOM 671 O O . GLY A 1 86 ? 3.578 -5.682 15.817 1.00 82.00 86 GLY A O 1
ATOM 672 N N . LYS A 1 87 ? 1.823 -4.646 14.879 1.00 81.06 87 LYS A N 1
ATOM 673 C CA . LYS A 1 87 ? 2.577 -3.968 13.816 1.00 81.06 87 LYS A CA 1
ATOM 674 C C . LYS A 1 87 ? 2.843 -2.514 14.192 1.00 81.06 87 LYS A C 1
ATOM 676 O O . LYS A 1 87 ? 1.915 -1.765 14.479 1.00 81.06 87 LYS A O 1
ATOM 681 N N . ILE A 1 88 ? 4.103 -2.095 14.127 1.00 82.69 88 ILE A N 1
ATOM 682 C CA . ILE A 1 88 ? 4.489 -0.681 14.202 1.00 82.69 88 ILE A CA 1
ATOM 683 C C . ILE A 1 88 ? 4.807 -0.221 12.787 1.00 82.69 88 ILE A C 1
ATOM 685 O O . ILE A 1 88 ? 5.641 -0.838 12.130 1.00 82.69 88 ILE A O 1
ATOM 689 N N . ALA A 1 89 ? 4.151 0.843 12.330 1.00 80.88 89 ALA A N 1
ATOM 690 C CA . ALA A 1 89 ? 4.392 1.395 11.006 1.00 80.88 89 ALA A CA 1
ATOM 691 C C . ALA A 1 89 ? 4.241 2.919 10.960 1.00 80.88 89 ALA A C 1
ATOM 693 O O . ALA A 1 89 ? 3.525 3.521 11.762 1.00 80.88 89 ALA A O 1
ATOM 694 N N . SER A 1 90 ? 4.932 3.537 10.008 1.00 80.62 90 SER A N 1
ATOM 695 C CA . SER A 1 90 ? 4.892 4.974 9.736 1.00 80.62 90 SER A CA 1
ATOM 696 C C . SER A 1 90 ? 3.992 5.233 8.535 1.00 80.62 90 SER A C 1
ATOM 698 O O . SER A 1 90 ? 4.186 4.658 7.465 1.00 80.62 90 SER A O 1
ATOM 700 N N . TYR A 1 91 ? 3.028 6.124 8.716 1.00 82.81 91 TYR A N 1
ATOM 701 C CA . TYR A 1 91 ? 2.029 6.496 7.722 1.00 82.81 91 TYR A CA 1
ATOM 702 C C . TYR A 1 91 ? 2.102 7.991 7.443 1.00 82.81 91 TYR A C 1
ATOM 704 O O . TYR A 1 91 ? 2.537 8.766 8.299 1.00 82.81 91 TYR A O 1
ATOM 712 N N . SER A 1 92 ? 1.639 8.416 6.269 1.00 82.75 92 SER A N 1
ATOM 713 C CA . SER A 1 92 ? 1.402 9.838 6.037 1.00 82.75 92 SER A CA 1
ATOM 714 C C . SER A 1 92 ? 0.248 10.313 6.925 1.00 82.75 92 SER A C 1
ATOM 716 O O . SER A 1 92 ? -0.721 9.588 7.149 1.00 82.75 92 SER A O 1
ATOM 718 N N . ALA A 1 93 ? 0.325 11.539 7.437 1.00 85.81 93 ALA A N 1
ATOM 719 C CA . ALA A 1 93 ? -0.666 12.129 8.338 1.00 85.81 93 ALA A CA 1
ATOM 720 C C . ALA A 1 93 ? -2.084 12.182 7.743 1.00 85.81 93 ALA A C 1
ATOM 722 O O . ALA A 1 93 ? -3.063 12.290 8.478 1.00 85.81 93 ALA A O 1
ATOM 723 N N . ASP A 1 94 ? -2.208 12.158 6.422 1.00 84.56 94 ASP A N 1
ATOM 724 C CA . ASP A 1 94 ? -3.459 12.144 5.666 1.00 84.56 94 ASP A CA 1
ATOM 725 C C . ASP A 1 94 ? -3.933 10.737 5.264 1.00 84.56 94 ASP A C 1
ATOM 727 O O . ASP A 1 94 ? -5.050 10.612 4.762 1.00 84.56 94 ASP A O 1
ATOM 731 N N . THR A 1 95 ? -3.154 9.680 5.536 1.00 86.06 95 THR A N 1
ATOM 732 C CA . THR A 1 95 ? -3.575 8.287 5.317 1.00 86.06 95 THR A CA 1
ATOM 733 C C . THR A 1 95 ? -4.897 8.031 6.044 1.00 86.06 95 THR A C 1
ATOM 735 O O . THR A 1 95 ? -5.031 8.327 7.233 1.00 86.06 95 THR A O 1
ATOM 738 N N . ILE A 1 96 ? -5.884 7.476 5.338 1.00 91.88 96 ILE A N 1
ATOM 739 C CA . ILE A 1 96 ? -7.217 7.205 5.885 1.00 91.88 96 ILE A CA 1
ATOM 740 C C . ILE A 1 96 ? -7.304 5.773 6.408 1.00 91.88 96 ILE A C 1
ATOM 742 O O . ILE A 1 96 ? -7.122 4.810 5.667 1.00 91.88 96 ILE A O 1
ATOM 746 N N . PHE A 1 97 ? -7.679 5.648 7.675 1.00 94.00 97 PHE A N 1
ATOM 747 C CA . PHE A 1 97 ? -8.030 4.400 8.335 1.00 94.00 97 PHE A CA 1
ATOM 748 C C . PHE A 1 97 ? -9.545 4.281 8.490 1.00 94.00 97 PHE A C 1
ATOM 750 O O . PHE A 1 97 ? -10.246 5.265 8.723 1.00 94.00 97 PHE A O 1
ATOM 757 N N . HIS A 1 98 ? -10.045 3.053 8.397 1.00 96.31 98 HIS A N 1
ATOM 758 C CA . HIS A 1 98 ? -11.434 2.724 8.697 1.00 96.31 98 HIS A CA 1
ATOM 759 C C . HIS A 1 98 ? -11.509 2.230 10.141 1.00 96.31 98 HIS A C 1
ATOM 761 O O . HIS A 1 98 ? -10.964 1.168 10.446 1.00 96.31 98 HIS A O 1
ATOM 767 N N . VAL A 1 99 ? -12.144 3.003 11.018 1.00 96.69 99 VAL A N 1
ATOM 768 C CA . VAL A 1 99 ? -12.258 2.745 12.461 1.00 96.69 99 VAL A CA 1
ATOM 769 C C . VAL A 1 99 ? -13.676 2.279 12.772 1.00 96.69 99 VAL A C 1
ATOM 771 O O . VAL A 1 99 ? -14.639 2.901 12.324 1.00 96.69 99 VAL A O 1
ATOM 774 N N . GLN A 1 100 ? -13.794 1.191 13.528 1.00 95.75 100 GLN A N 1
ATOM 775 C CA . GLN A 1 100 ? -15.060 0.696 14.052 1.00 95.75 100 GLN A CA 1
ATOM 776 C C . GLN A 1 100 ? -15.491 1.567 15.236 1.00 95.75 100 GLN A C 1
ATOM 778 O O . GLN A 1 100 ? -14.730 1.756 16.188 1.00 95.75 100 GLN A O 1
ATOM 783 N N . GLN A 1 101 ? -16.717 2.077 15.183 1.00 92.50 101 GLN A N 1
ATOM 784 C CA . GLN A 1 101 ? -17.363 2.795 16.270 1.00 92.50 101 GLN A CA 1
ATOM 785 C C . GLN A 1 101 ? -18.749 2.190 16.480 1.00 92.50 101 GLN A C 1
ATOM 787 O O . GLN A 1 101 ? -19.635 2.368 15.649 1.00 92.50 101 GLN A O 1
ATOM 792 N N . ASP A 1 102 ? -18.906 1.447 17.576 1.00 89.06 102 ASP A N 1
ATOM 793 C CA . ASP A 1 102 ? -20.122 0.699 17.897 1.00 89.06 102 ASP A CA 1
ATOM 794 C C . ASP A 1 102 ? -20.585 -0.151 16.695 1.00 89.06 102 ASP A C 1
ATOM 796 O O . ASP A 1 102 ? -19.880 -1.083 16.300 1.00 89.06 102 ASP A O 1
ATOM 800 N N . ASP A 1 103 ? -21.700 0.219 16.063 1.00 92.44 103 ASP A N 1
ATOM 801 C CA . ASP A 1 103 ? -22.321 -0.517 14.956 1.00 92.44 103 ASP A CA 1
ATOM 802 C C . ASP A 1 103 ? -21.972 0.028 13.556 1.00 92.44 103 ASP A C 1
ATOM 804 O O . ASP A 1 103 ? -22.532 -0.423 12.554 1.00 92.44 103 ASP A O 1
ATOM 808 N N . TYR A 1 104 ? -21.063 1.002 13.442 1.00 93.94 104 TYR A N 1
ATOM 809 C CA . TYR A 1 104 ? -20.699 1.605 12.155 1.00 93.94 104 TYR A CA 1
ATOM 810 C C . TYR A 1 104 ? -19.192 1.834 11.987 1.00 93.94 104 TYR A C 1
ATOM 812 O O . TYR A 1 104 ? -18.398 1.748 12.920 1.00 93.94 104 TYR A O 1
ATOM 820 N N . VAL A 1 105 ? -18.786 2.118 10.745 1.00 96.38 105 VAL A N 1
ATOM 821 C CA . VAL A 1 105 ? -17.389 2.368 10.368 1.00 96.38 105 VAL A CA 1
ATOM 822 C C . VAL A 1 105 ? -17.221 3.824 9.953 1.00 96.38 105 VAL A C 1
ATOM 824 O O . VAL A 1 105 ? -17.958 4.323 9.101 1.00 96.38 105 VAL A O 1
ATOM 827 N N . ILE A 1 106 ? -16.215 4.495 10.510 1.00 96.31 106 ILE A N 1
ATOM 828 C CA . ILE A 1 106 ? -15.839 5.867 10.154 1.00 96.31 106 ILE A CA 1
ATOM 829 C C . ILE A 1 106 ? -14.468 5.924 9.490 1.00 96.31 106 ILE A C 1
ATOM 831 O O . ILE A 1 106 ? -13.598 5.089 9.731 1.00 96.31 106 ILE A O 1
ATOM 835 N N . LYS A 1 107 ? -14.260 6.952 8.666 1.00 96.94 107 LYS A N 1
ATOM 836 C CA . LYS A 1 107 ? -12.957 7.275 8.078 1.00 96.94 107 LYS A CA 1
ATOM 837 C C . LYS A 1 107 ? -12.222 8.261 8.981 1.00 96.94 107 LYS A C 1
ATOM 839 O O . LYS A 1 107 ? -12.724 9.354 9.233 1.00 96.94 107 LYS A O 1
ATOM 844 N N . VAL A 1 108 ? -11.034 7.890 9.444 1.00 96.12 108 VAL A N 1
ATOM 845 C CA . VAL A 1 108 ? -10.194 8.698 10.338 1.00 96.12 108 VAL A CA 1
ATOM 846 C C . VAL A 1 108 ? -8.810 8.839 9.721 1.00 96.12 108 VAL A C 1
ATOM 848 O O . VAL A 1 108 ? -8.213 7.857 9.294 1.00 96.12 108 VAL A O 1
ATOM 851 N N . ARG A 1 109 ? -8.289 10.065 9.664 1.00 93.25 109 ARG A N 1
ATOM 852 C CA . ARG A 1 109 ? -6.914 10.315 9.219 1.00 93.25 109 ARG A CA 1
ATOM 853 C C . ARG A 1 109 ? -5.896 9.807 10.238 1.00 93.25 109 ARG A C 1
ATOM 855 O O . ARG A 1 109 ? -6.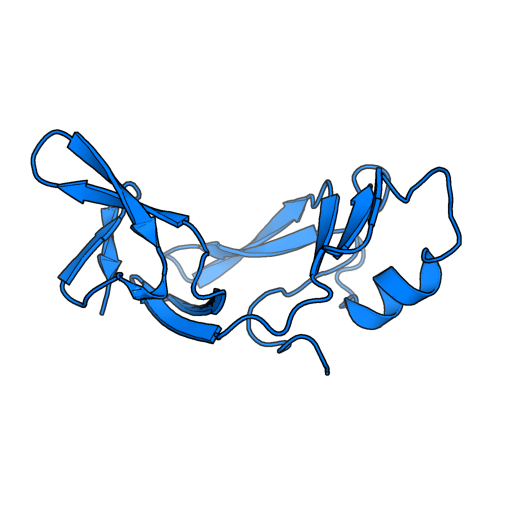158 9.871 11.437 1.00 93.25 109 ARG A O 1
ATOM 862 N N . ALA A 1 110 ? -4.717 9.401 9.776 1.00 92.06 110 ALA A N 1
ATOM 863 C CA . ALA A 1 110 ? -3.627 8.910 10.615 1.00 92.06 110 ALA A CA 1
ATOM 864 C C . ALA A 1 110 ? -3.260 9.878 11.751 1.00 92.06 110 ALA A C 1
ATOM 866 O O . ALA A 1 110 ? -3.062 9.445 12.880 1.00 92.06 110 ALA A O 1
ATOM 867 N N . ASP A 1 111 ? -3.251 11.191 11.496 1.00 93.06 111 ASP A N 1
ATOM 868 C CA . ASP A 1 111 ? -2.962 12.214 12.515 1.00 93.06 111 ASP A CA 1
ATOM 869 C C . ASP A 1 111 ? -4.057 12.382 13.580 1.00 93.06 111 ASP A C 1
ATOM 871 O O . ASP A 1 111 ? -3.856 13.070 14.582 1.00 93.06 111 ASP A O 1
ATOM 875 N N . LYS A 1 112 ? -5.231 11.785 13.361 1.00 95.94 112 LYS A N 1
ATOM 876 C CA . LYS A 1 112 ? -6.375 11.793 14.284 1.00 95.94 112 LYS A CA 1
ATOM 877 C C . LYS A 1 112 ? -6.636 10.433 14.921 1.00 95.94 112 LYS A C 1
ATOM 879 O O . LYS A 1 112 ? -7.533 10.339 15.761 1.00 95.94 112 LYS A O 1
ATOM 884 N N . ILE A 1 113 ? -5.876 9.406 14.547 1.00 95.25 113 ILE A N 1
ATOM 885 C CA . ILE A 1 113 ? -5.926 8.100 15.196 1.00 95.25 113 ILE A CA 1
ATOM 886 C C . ILE A 1 113 ? -5.439 8.239 16.641 1.00 95.25 113 ILE A C 1
ATOM 888 O O . ILE A 1 113 ? -4.459 8.926 16.923 1.00 95.25 113 ILE A O 1
ATOM 892 N N . LYS A 1 114 ? -6.154 7.600 17.569 1.00 95.00 114 LYS A N 1
ATOM 893 C CA . LYS A 1 114 ? -5.851 7.625 19.003 1.00 95.00 114 LYS A CA 1
ATOM 894 C C . LYS A 1 114 ? -5.698 6.208 19.541 1.00 95.00 114 LYS A C 1
ATOM 896 O O . LYS A 1 114 ? -6.416 5.304 19.112 1.00 95.00 114 LYS A O 1
ATOM 901 N N . THR A 1 115 ? -4.826 6.049 20.534 1.00 94.56 115 THR A N 1
ATOM 902 C CA . THR A 1 115 ? -4.716 4.828 21.341 1.00 94.56 115 THR A CA 1
ATOM 903 C C . THR A 1 115 ? -6.092 4.389 21.838 1.00 94.56 115 THR A C 1
ATOM 905 O O . THR A 1 115 ? -6.874 5.194 22.347 1.00 94.56 115 THR A O 1
ATOM 908 N N . GLY A 1 116 ? -6.394 3.103 21.687 1.00 95.06 116 GLY A N 1
ATOM 909 C CA . GLY A 1 116 ? -7.669 2.503 22.067 1.00 95.06 116 GLY A CA 1
ATOM 910 C C . GLY A 1 116 ? -8.690 2.389 20.938 1.00 95.06 116 GLY A C 1
ATOM 911 O O . GLY A 1 116 ? -9.619 1.598 21.085 1.00 95.06 116 GLY A O 1
ATOM 912 N N . MET A 1 117 ? -8.518 3.100 19.817 1.00 96.25 117 MET A N 1
ATOM 913 C CA . MET A 1 117 ? -9.366 2.909 18.636 1.00 96.25 117 MET A CA 1
ATOM 914 C C . MET A 1 117 ? -9.211 1.492 18.072 1.00 96.25 117 MET A C 1
ATOM 916 O O . MET A 1 117 ? -8.131 0.904 18.139 1.00 96.25 117 MET A O 1
ATOM 920 N N . ILE A 1 118 ? -10.289 0.953 17.504 1.00 96.00 118 ILE A N 1
ATOM 921 C CA . ILE A 1 118 ? -10.315 -0.370 16.871 1.00 96.00 118 ILE A CA 1
ATOM 922 C C . ILE A 1 118 ? -10.559 -0.164 15.381 1.00 96.00 118 ILE A C 1
ATOM 924 O O . ILE A 1 118 ? -11.520 0.496 14.993 1.00 96.00 118 ILE A O 1
ATOM 928 N N . LEU A 1 119 ? -9.682 -0.687 14.531 1.00 94.69 119 LEU A N 1
ATOM 929 C CA . LEU A 1 119 ? -9.880 -0.639 13.087 1.00 94.69 119 LEU A CA 1
ATOM 930 C C . LEU A 1 119 ? -11.016 -1.578 12.668 1.00 94.69 119 LEU A C 1
ATOM 932 O O . LEU A 1 119 ? -11.329 -2.542 13.357 1.00 94.69 119 LEU A O 1
ATOM 936 N N . SER A 1 120 ? -11.590 -1.352 11.490 1.00 92.62 120 SER A N 1
ATOM 937 C CA . SER A 1 120 ? -12.565 -2.267 10.866 1.00 92.62 120 SER A CA 1
ATOM 938 C C . SER A 1 120 ? -12.029 -3.695 10.663 1.00 92.62 120 SER A C 1
ATOM 940 O O . SER A 1 120 ? -12.810 -4.627 10.506 1.00 92.62 120 SER A O 1
ATOM 942 N N . THR A 1 121 ? -10.704 -3.885 10.712 1.00 88.75 121 THR A N 1
ATOM 943 C CA . THR A 1 121 ? -10.041 -5.200 10.718 1.00 88.75 121 THR A CA 1
ATOM 944 C C . THR A 1 121 ? -10.113 -5.917 12.073 1.00 88.75 121 THR A C 1
ATOM 946 O O . THR A 1 121 ? -9.729 -7.079 12.167 1.00 88.75 121 THR A O 1
ATOM 949 N N . GLY A 1 122 ? -10.582 -5.245 13.130 1.00 90.00 122 GLY A N 1
ATOM 950 C CA . GLY A 1 122 ? -10.576 -5.723 14.515 1.00 90.00 122 GLY A CA 1
ATOM 951 C C . GLY A 1 122 ? -9.280 -5.421 15.277 1.00 90.00 122 GLY A C 1
ATOM 952 O O . GLY A 1 122 ? -9.189 -5.695 16.472 1.00 90.00 122 GLY A O 1
ATOM 953 N N . GLU A 1 123 ? -8.273 -4.841 14.622 1.00 91.56 123 GLU A N 1
ATOM 954 C CA . GLU A 1 123 ? -6.992 -4.523 15.253 1.00 91.56 123 GLU A CA 1
ATOM 955 C C . GLU A 1 123 ? -7.077 -3.262 16.117 1.00 91.56 123 GLU A C 1
ATOM 957 O O . GLU A 1 123 ? -7.625 -2.237 15.709 1.00 91.56 123 GLU A O 1
ATOM 962 N N . LYS A 1 124 ? -6.491 -3.325 17.315 1.00 94.31 124 LYS A N 1
ATOM 963 C CA . LYS A 1 124 ? -6.462 -2.208 18.263 1.00 94.31 124 LYS A CA 1
ATOM 964 C C . LYS A 1 124 ? -5.247 -1.313 18.035 1.00 94.31 124 LYS A C 1
ATOM 966 O O . LYS A 1 124 ? -4.136 -1.809 17.875 1.00 94.31 124 LYS A O 1
ATOM 971 N N . VAL A 1 125 ? -5.450 -0.003 18.095 1.00 94.50 125 VAL A N 1
ATOM 972 C CA . VAL A 1 125 ? -4.378 0.997 18.100 1.00 94.50 125 VAL A CA 1
ATOM 973 C C . VAL A 1 125 ? -3.807 1.140 19.515 1.00 94.50 125 VAL A C 1
ATOM 975 O O . VAL A 1 125 ? -4.574 1.315 20.471 1.00 94.50 125 VAL A O 1
ATOM 978 N N . TYR A 1 126 ? -2.481 1.094 19.644 1.00 92.19 126 TYR A N 1
ATOM 979 C CA . TYR A 1 126 ? -1.729 1.281 20.891 1.00 92.19 126 TYR A CA 1
ATOM 980 C C . TYR A 1 126 ? -0.963 2.603 20.875 1.00 92.19 126 TYR A C 1
ATOM 982 O O . TYR A 1 126 ? -0.393 2.949 19.818 1.00 92.19 126 TYR A O 1
#

Foldseek 3Di:
DDDDPFAWFKAFPVRHTDDPVVVCVVCVPPPVFFPDDDLFWTKGADQVGRIWTWDQDPVRDTDTDRDGMDIDTPDDFPWDWWDWANDTDIDGQQDWFWWDDPPDTDTDGRVRDDAQTAGPVRIGID

pLDDT: mean 84.95, std 12.51, range [32.94, 96.94]

Sequence (126 aa):
MGLLKENLFLINSKGEEIEVDDLFNSFDDDSDRVLANDEIGVILYTADLDLFSLDVTSNGRLIPKKVNQISRSRFGASMVRLQIGGKIASYSADTIFHVQQDDYVIKVRADKIKTGMILSTGEKVY